Protein AF-A0A9P2G8Q4-F1 (afdb_monomer_lite)

Radius of gyration: 26.9 Å; chains: 1; bounding box: 56×40×70 Å

Organism: NCBI:txid592027

Foldseek 3Di:
DCLVQDDAFDKDQAVCRVCVSVVHDQDPDPVVNVVVVLQVVQAFDWDQDPRMTGTHGGDPHGHDDDDCCCVQDVDDPDSNPPPPCPVVLVVLVVVVVVVVCVVDVDDDDDDDPVVSCCSSVVDDPCVVVCVVCVPVVVVCVVVVD

Structure (mmCIF, N/CA/C/O backbone):
data_AF-A0A9P2G8Q4-F1
#
_entry.id   AF-A0A9P2G8Q4-F1
#
loop_
_atom_site.group_PDB
_atom_site.id
_atom_site.type_symbol
_atom_site.label_atom_id
_atom_site.label_alt_id
_atom_site.label_comp_id
_atom_site.label_asym_id
_atom_site.label_entity_id
_atom_site.label_seq_id
_atom_site.pdbx_PDB_ins_code
_atom_site.Cartn_x
_atom_site.Cartn_y
_atom_site.Cartn_z
_atom_site.occupancy
_atom_site.B_iso_or_equiv
_atom_site.auth_seq_id
_atom_site.auth_comp_id
_atom_site.auth_asym_id
_atom_site.auth_atom_id
_atom_site.pdbx_PDB_model_num
ATOM 1 N N . MET A 1 1 ? -3.651 -12.365 20.191 1.00 80.75 1 MET A N 1
ATOM 2 C CA . MET A 1 1 ? -4.632 -11.266 20.143 1.00 80.75 1 MET A CA 1
ATOM 3 C C . MET A 1 1 ? -5.871 -11.806 20.800 1.00 80.75 1 MET A C 1
ATOM 5 O O . MET A 1 1 ? -6.390 -12.818 20.343 1.00 80.75 1 MET A O 1
ATOM 9 N N . ASP A 1 2 ? -6.319 -11.137 21.851 1.00 87.81 2 ASP A N 1
ATOM 10 C CA . ASP A 1 2 ? -7.214 -11.761 22.821 1.00 87.81 2 ASP A CA 1
ATOM 11 C C . ASP A 1 2 ? -8.617 -11.163 22.682 1.00 87.81 2 ASP A C 1
ATOM 13 O O . ASP A 1 2 ? -9.071 -10.362 23.496 1.00 87.81 2 ASP A O 1
ATOM 17 N N . ILE A 1 3 ? -9.292 -11.522 21.583 1.00 84.19 3 ILE A N 1
ATOM 18 C CA . ILE A 1 3 ? -10.604 -10.967 21.193 1.00 84.19 3 ILE A CA 1
ATOM 19 C C . ILE A 1 3 ? -11.681 -11.284 22.231 1.00 84.19 3 ILE A C 1
ATOM 21 O O . ILE A 1 3 ? -12.559 -10.463 22.463 1.00 84.19 3 ILE A O 1
ATOM 25 N N . ASN A 1 4 ? -11.571 -12.426 22.912 1.00 83.50 4 ASN A N 1
ATOM 26 C CA . ASN A 1 4 ? -12.522 -12.867 23.937 1.00 83.50 4 ASN A CA 1
ATOM 27 C C . ASN A 1 4 ? -12.640 -11.890 25.121 1.00 83.50 4 ASN A C 1
ATOM 29 O O . ASN A 1 4 ? -13.600 -11.958 25.882 1.00 83.50 4 ASN A O 1
ATOM 33 N N . ASN A 1 5 ? -11.677 -10.976 25.280 1.00 82.88 5 ASN A N 1
ATOM 34 C CA . ASN A 1 5 ? -11.694 -9.972 26.339 1.00 82.88 5 ASN A CA 1
ATOM 35 C C . ASN A 1 5 ? -12.512 -8.718 25.982 1.00 82.88 5 ASN A C 1
ATOM 37 O O . ASN A 1 5 ? -12.691 -7.865 26.855 1.00 82.88 5 ASN A O 1
ATOM 41 N N . LEU A 1 6 ? -12.963 -8.578 24.730 1.00 91.19 6 LEU A N 1
ATOM 42 C CA . LEU A 1 6 ? -13.794 -7.465 24.267 1.00 91.19 6 LEU A CA 1
ATOM 43 C C . LEU A 1 6 ? -15.271 -7.707 24.559 1.00 91.19 6 LEU A C 1
ATOM 45 O O . LEU A 1 6 ? -15.771 -8.825 24.445 1.00 91.19 6 LEU A O 1
ATOM 49 N N . LYS A 1 7 ? -15.985 -6.623 24.861 1.00 93.00 7 LYS A N 1
ATOM 50 C CA . LYS A 1 7 ? -17.445 -6.622 24.986 1.00 93.00 7 LYS A CA 1
ATOM 51 C C . LYS A 1 7 ? -18.070 -5.586 24.055 1.00 93.00 7 LYS A C 1
ATOM 53 O O . LYS A 1 7 ? -17.503 -4.521 23.820 1.00 93.00 7 LYS A O 1
ATOM 58 N N . VAL A 1 8 ? -19.259 -5.891 23.540 1.00 94.06 8 VAL A N 1
ATOM 59 C CA . VAL A 1 8 ? -20.069 -4.912 22.799 1.00 94.06 8 VAL A CA 1
ATOM 60 C C . VAL A 1 8 ? -20.464 -3.775 23.748 1.00 94.06 8 VAL A C 1
ATOM 62 O O . VAL A 1 8 ? -20.827 -4.022 24.896 1.00 94.06 8 VAL A O 1
ATOM 65 N N . GLY A 1 9 ? -20.345 -2.535 23.279 1.00 93.25 9 GLY A N 1
ATOM 66 C CA . GLY A 1 9 ? -20.539 -1.312 24.060 1.00 93.25 9 GLY A CA 1
ATOM 67 C C . GLY A 1 9 ? -19.319 -0.873 24.877 1.00 93.25 9 GLY A C 1
ATOM 68 O O . GLY A 1 9 ? -19.370 0.172 25.516 1.00 93.25 9 GLY A O 1
ATOM 69 N N . GLU A 1 10 ? -18.215 -1.630 24.874 1.00 94.94 10 GLU A N 1
ATOM 70 C CA . GLU A 1 10 ? -17.009 -1.248 25.615 1.00 94.94 10 GLU A CA 1
ATOM 71 C C . GLU A 1 10 ? -16.343 -0.010 24.989 1.00 94.94 10 GLU A C 1
ATOM 73 O O . GLU A 1 10 ? -16.138 0.063 23.771 1.00 94.94 10 GLU A O 1
ATOM 78 N N . GLU A 1 11 ? -15.993 0.965 25.834 1.00 95.50 11 GLU A N 1
ATOM 79 C CA . GLU A 1 11 ? -15.377 2.226 25.421 1.00 95.50 11 GLU A CA 1
ATOM 80 C C . GLU A 1 11 ? -13.870 2.252 25.696 1.00 95.50 11 GLU A C 1
ATOM 82 O O . GLU A 1 11 ? -13.397 1.961 26.796 1.00 95.50 11 GLU A O 1
ATOM 87 N N . PHE A 1 12 ? -13.103 2.736 24.722 1.00 95.38 12 PHE A N 1
ATOM 88 C CA . PHE A 1 12 ? -11.664 2.942 24.840 1.00 95.38 12 PHE A CA 1
ATOM 89 C C . PHE A 1 12 ? -11.297 4.398 24.563 1.00 95.38 12 PHE A C 1
ATOM 91 O O . PHE A 1 12 ? -11.723 4.987 23.571 1.00 95.38 12 PHE A O 1
ATOM 98 N N . LYS A 1 13 ? -10.426 4.979 25.399 1.00 94.69 13 LYS A N 1
ATOM 99 C CA . LYS A 1 13 ? -9.969 6.379 25.267 1.00 94.69 13 LYS A CA 1
ATOM 100 C C . LYS A 1 13 ? -9.298 6.681 23.925 1.00 94.69 13 LYS A C 1
ATOM 102 O O . LYS A 1 13 ? -9.289 7.829 23.501 1.00 94.69 13 LYS A O 1
ATOM 107 N N . ASN A 1 14 ? -8.637 5.694 23.325 1.00 93.50 14 ASN A N 1
ATOM 108 C CA . ASN A 1 14 ? -7.981 5.791 22.026 1.00 93.50 14 ASN A CA 1
ATOM 109 C C . ASN A 1 14 ? -7.647 4.385 21.501 1.00 93.50 14 ASN A C 1
ATOM 111 O O . ASN A 1 14 ? -7.787 3.381 22.199 1.00 93.50 14 ASN A O 1
ATOM 115 N N . TYR A 1 15 ? -7.124 4.328 20.278 1.00 94.00 15 TYR A N 1
ATOM 116 C CA . TYR A 1 15 ? -6.720 3.075 19.639 1.00 94.00 15 TYR A CA 1
ATOM 117 C C . TYR A 1 15 ? -5.600 2.330 20.384 1.00 94.00 15 TYR A C 1
ATOM 119 O O . TYR A 1 15 ? -5.570 1.106 20.373 1.00 94.00 15 TYR A O 1
ATOM 127 N N . LYS A 1 16 ? -4.704 3.039 21.084 1.00 93.19 16 LYS A N 1
ATOM 128 C CA . LYS A 1 16 ? -3.638 2.405 21.877 1.00 93.19 16 LYS A CA 1
ATOM 129 C C . LYS A 1 16 ? -4.211 1.628 23.066 1.00 93.19 16 LYS A C 1
ATOM 131 O O . LYS A 1 16 ? -3.756 0.525 23.335 1.00 93.19 16 LYS A O 1
ATOM 136 N N . ALA A 1 17 ? -5.226 2.172 23.737 1.00 94.62 17 ALA A N 1
ATOM 137 C CA . ALA A 1 17 ? -5.919 1.486 24.824 1.00 94.62 17 ALA A CA 1
ATOM 138 C C . ALA A 1 17 ? -6.619 0.207 24.335 1.00 94.62 17 ALA A C 1
ATOM 140 O O . ALA A 1 17 ? -6.495 -0.835 24.974 1.00 94.62 17 ALA A O 1
ATOM 141 N N . LEU A 1 18 ? -7.270 0.268 23.167 1.00 94.75 18 LEU A N 1
ATOM 142 C CA . LEU A 1 18 ? -7.856 -0.905 22.513 1.00 94.75 18 LEU A CA 1
ATOM 143 C C . LEU A 1 18 ? -6.789 -1.965 22.184 1.00 94.75 18 LEU A C 1
ATOM 145 O O . LEU A 1 18 ? -6.956 -3.136 22.510 1.00 94.75 18 LEU A O 1
ATOM 149 N N . CYS A 1 19 ? -5.662 -1.564 21.589 1.00 94.00 19 CYS A N 1
ATOM 150 C CA . CYS A 1 19 ? -4.564 -2.483 21.287 1.00 94.00 19 CYS A CA 1
ATOM 151 C C . CYS A 1 19 ? -3.982 -3.147 22.546 1.00 94.00 19 CYS A C 1
ATOM 153 O O . CYS A 1 19 ? -3.733 -4.350 22.537 1.00 94.00 19 CYS A O 1
ATOM 155 N N . ASN A 1 20 ? -3.828 -2.401 23.644 1.00 94.56 20 ASN A N 1
ATOM 156 C CA . ASN A 1 20 ? -3.359 -2.955 24.915 1.00 94.56 20 ASN A CA 1
ATOM 157 C C . ASN A 1 20 ? -4.324 -4.014 25.467 1.00 94.56 20 ASN A C 1
ATOM 159 O O . ASN A 1 20 ? -3.882 -5.074 25.896 1.00 94.56 20 ASN A O 1
ATOM 163 N N . LYS A 1 21 ? -5.638 -3.755 25.416 1.00 93.81 21 LYS A N 1
ATOM 164 C CA . LYS A 1 21 ? -6.680 -4.710 25.830 1.00 93.81 21 LYS A CA 1
ATOM 165 C C . LYS A 1 21 ? -6.621 -6.013 25.027 1.00 93.81 21 LYS A C 1
ATOM 167 O O . LYS A 1 21 ? -6.812 -7.092 25.573 1.00 93.81 21 LYS A O 1
ATOM 172 N N . LEU A 1 22 ? -6.339 -5.887 23.734 1.00 93.06 22 LEU A N 1
ATOM 173 C CA . LEU A 1 22 ? -6.196 -6.988 22.784 1.00 93.06 22 LEU A CA 1
ATOM 174 C C . LEU A 1 22 ? -4.833 -7.688 22.837 1.00 93.06 22 LEU A C 1
ATOM 176 O O . LEU A 1 22 ? -4.622 -8.647 22.086 1.00 93.06 22 LEU A O 1
ATOM 180 N N . ASN A 1 23 ? -3.922 -7.195 23.681 1.00 94.25 23 ASN A N 1
ATOM 181 C CA . ASN A 1 23 ? -2.542 -7.647 23.796 1.00 94.25 23 ASN A CA 1
ATOM 182 C C . ASN A 1 23 ? -1.790 -7.614 22.448 1.00 94.25 23 ASN A C 1
ATOM 184 O O . ASN A 1 23 ? -1.163 -8.585 22.025 1.00 94.25 23 ASN A O 1
ATOM 188 N N . ILE A 1 24 ? -1.907 -6.493 21.727 1.00 94.38 24 ILE A N 1
ATOM 189 C CA . ILE A 1 24 ? -1.216 -6.246 20.454 1.00 94.38 24 ILE A CA 1
ATOM 190 C C . ILE A 1 24 ? -0.471 -4.910 20.479 1.00 94.38 24 IL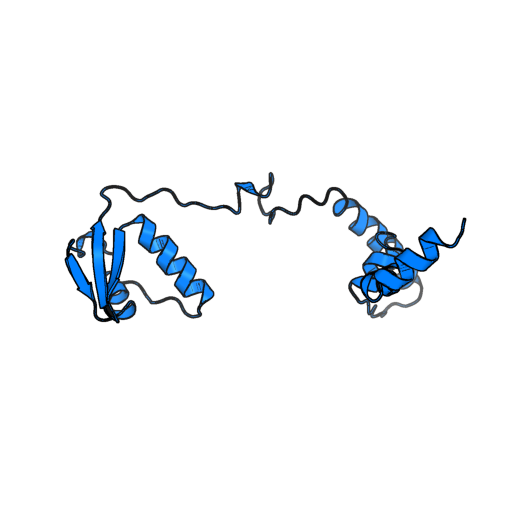E A C 1
ATOM 192 O O . ILE A 1 24 ? -0.915 -3.925 21.068 1.00 94.38 24 ILE A O 1
ATOM 196 N N . VAL A 1 25 ? 0.660 -4.849 19.780 1.00 94.75 25 VAL A N 1
ATOM 197 C CA . VAL A 1 25 ? 1.447 -3.618 19.635 1.00 94.75 25 VAL A CA 1
ATOM 198 C C . VAL A 1 25 ? 0.819 -2.725 18.565 1.00 94.75 25 VAL A C 1
ATOM 200 O O . VAL A 1 25 ? 0.413 -3.199 17.504 1.00 94.75 25 VAL A O 1
ATOM 203 N N . VAL A 1 26 ? 0.738 -1.417 18.815 1.00 95.69 26 VAL A N 1
ATOM 204 C CA . VAL A 1 26 ? 0.266 -0.446 17.813 1.00 95.69 26 VAL A CA 1
ATOM 205 C C . VAL A 1 26 ? 1.276 -0.354 16.670 1.00 95.69 26 VAL A C 1
ATOM 207 O O . VAL A 1 26 ? 2.466 -0.155 16.903 1.00 95.69 26 VAL A O 1
ATOM 210 N N . ALA A 1 27 ? 0.804 -0.469 15.431 1.00 95.19 27 ALA A N 1
ATOM 211 C CA . ALA A 1 27 ? 1.666 -0.357 14.264 1.00 95.19 27 ALA A CA 1
ATOM 212 C C . ALA A 1 27 ? 2.215 1.072 14.088 1.00 95.19 27 ALA A C 1
ATOM 214 O O . ALA A 1 27 ? 1.478 2.056 14.193 1.00 95.19 27 ALA A O 1
ATOM 215 N N . ASN A 1 28 ? 3.504 1.174 13.752 1.00 93.31 28 ASN A N 1
ATOM 216 C CA . ASN A 1 28 ? 4.181 2.449 13.514 1.00 93.31 28 ASN A CA 1
ATOM 217 C C . ASN A 1 28 ? 3.971 2.944 12.074 1.00 93.31 28 ASN A C 1
ATOM 219 O O . ASN A 1 28 ? 4.157 2.195 11.112 1.00 93.31 28 ASN A O 1
ATOM 223 N N . GLY A 1 29 ? 3.636 4.229 11.930 1.00 92.31 29 GLY A N 1
ATOM 224 C CA . GLY A 1 29 ? 3.419 4.900 10.645 1.00 92.31 29 GLY A CA 1
ATOM 225 C C . GLY A 1 29 ? 1.970 4.836 10.142 1.00 92.31 29 GLY A C 1
ATOM 226 O O . GLY A 1 29 ? 1.256 3.854 10.346 1.00 92.31 29 GLY A O 1
ATOM 227 N N . GLY A 1 30 ? 1.526 5.890 9.446 1.00 92.44 30 GLY A N 1
ATOM 228 C CA . GLY A 1 30 ? 0.118 6.060 9.052 1.00 92.44 30 GLY A CA 1
ATOM 229 C C . GLY A 1 30 ? -0.434 4.932 8.172 1.00 92.44 30 GLY A C 1
ATOM 230 O O . GLY A 1 30 ? -1.561 4.476 8.378 1.00 92.44 30 GLY A O 1
ATOM 231 N N . ARG A 1 31 ? 0.373 4.419 7.232 1.00 91.44 31 ARG A N 1
ATOM 232 C CA . ARG A 1 31 ? -0.017 3.298 6.359 1.00 91.44 31 ARG A CA 1
ATOM 233 C C . ARG A 1 31 ? -0.200 1.999 7.141 1.00 91.44 31 ARG A C 1
ATOM 235 O O . ARG A 1 31 ? -1.221 1.336 6.981 1.00 91.44 31 ARG A O 1
ATOM 242 N N . ASN A 1 32 ? 0.762 1.651 7.990 1.00 92.62 32 ASN A N 1
ATOM 243 C CA . ASN A 1 32 ? 0.713 0.409 8.760 1.00 92.62 32 ASN A CA 1
ATOM 244 C C . ASN A 1 32 ? -0.412 0.450 9.797 1.00 92.62 32 ASN A C 1
ATOM 246 O O . ASN A 1 32 ? -1.115 -0.539 9.966 1.00 92.62 32 ASN A O 1
ATOM 250 N N . LEU A 1 33 ? -0.654 1.611 10.414 1.00 94.81 33 LEU A N 1
ATOM 251 C CA . LEU A 1 33 ? -1.789 1.818 11.311 1.00 94.81 33 LEU A CA 1
ATOM 252 C C . LEU A 1 33 ? -3.132 1.604 10.598 1.00 94.81 33 LEU A C 1
ATOM 254 O O . LEU A 1 33 ? -4.028 0.963 11.144 1.00 94.81 33 LEU A O 1
ATOM 258 N N . LYS A 1 34 ? -3.277 2.110 9.366 1.00 92.81 34 LYS A N 1
ATOM 259 C CA . LYS A 1 34 ? -4.481 1.890 8.550 1.00 92.81 34 LYS A CA 1
ATOM 260 C C . LYS A 1 34 ? -4.681 0.406 8.232 1.00 92.81 34 LYS A C 1
ATOM 262 O O . LYS A 1 34 ? -5.796 -0.089 8.370 1.00 92.81 34 LYS A O 1
ATOM 267 N N . LEU A 1 35 ? -3.612 -0.299 7.860 1.00 92.06 35 LEU A N 1
ATOM 268 C CA . LEU A 1 35 ? -3.649 -1.741 7.589 1.00 92.06 35 LEU A CA 1
ATOM 269 C C . LEU A 1 35 ? -3.995 -2.551 8.842 1.00 92.06 35 LEU A C 1
ATOM 271 O O . LEU A 1 35 ? -4.831 -3.444 8.775 1.00 92.06 35 LEU A O 1
ATOM 275 N N . GLN A 1 36 ? -3.415 -2.204 9.993 1.00 95.12 36 GLN A N 1
ATOM 276 C CA . GLN A 1 36 ? -3.728 -2.853 11.264 1.00 95.12 36 GLN A CA 1
ATOM 277 C C . GLN A 1 36 ? -5.208 -2.682 11.625 1.00 95.12 36 GLN A C 1
ATOM 279 O O . GLN A 1 36 ? -5.873 -3.656 11.957 1.00 95.12 36 GLN A O 1
ATOM 284 N N . LYS A 1 37 ? -5.752 -1.465 11.495 1.00 94.56 37 LYS A N 1
ATOM 285 C CA . LYS A 1 37 ? -7.183 -1.208 11.717 1.00 94.56 37 LYS A CA 1
ATOM 286 C C . LYS A 1 37 ? -8.068 -2.018 10.767 1.00 94.56 37 LYS A C 1
ATOM 288 O O . LYS A 1 37 ? -9.079 -2.558 11.196 1.00 94.56 37 LYS A O 1
ATOM 293 N N . GLN A 1 38 ? -7.699 -2.120 9.490 1.00 92.38 38 GLN A N 1
ATOM 294 C CA . GLN A 1 38 ? -8.438 -2.943 8.526 1.00 92.38 38 GLN A CA 1
ATOM 295 C C . GLN A 1 38 ? -8.419 -4.429 8.897 1.00 92.38 38 GLN A C 1
ATOM 297 O O . GLN A 1 38 ? -9.440 -5.095 8.772 1.00 92.38 38 GLN A O 1
ATOM 302 N N . GLU A 1 39 ? -7.287 -4.934 9.389 1.00 92.81 39 GLU A N 1
ATOM 303 C CA . GLU A 1 39 ? -7.180 -6.310 9.874 1.00 92.81 39 GLU A CA 1
ATOM 304 C C . GLU A 1 39 ? -8.066 -6.534 11.110 1.00 92.81 39 GLU A C 1
ATOM 306 O O . GLU A 1 39 ? -8.792 -7.521 11.165 1.00 92.81 39 GLU A O 1
ATOM 311 N N . LEU A 1 40 ? -8.091 -5.589 12.057 1.00 93.94 40 LEU A N 1
ATOM 312 C CA . LEU A 1 40 ? -8.952 -5.662 13.245 1.00 93.94 40 LEU A CA 1
ATOM 313 C C . LEU A 1 40 ? -10.447 -5.620 12.917 1.00 93.94 40 LEU A C 1
ATOM 315 O O . LEU A 1 40 ? -11.219 -6.349 13.536 1.00 93.94 40 LEU A O 1
ATOM 319 N N . LYS A 1 41 ? -10.851 -4.851 11.895 1.00 93.62 41 LYS A N 1
ATOM 320 C CA . LYS A 1 41 ? -12.244 -4.806 11.413 1.00 93.62 41 LYS A CA 1
ATOM 321 C C . LYS A 1 41 ? -12.778 -6.155 10.918 1.00 93.62 41 LYS A C 1
ATOM 323 O O . LYS A 1 41 ? -13.973 -6.282 10.669 1.00 93.62 41 LYS A O 1
ATOM 328 N N . ARG A 1 42 ? -11.918 -7.169 10.761 1.00 93.94 42 ARG A N 1
ATOM 329 C CA . ARG A 1 42 ? -12.342 -8.54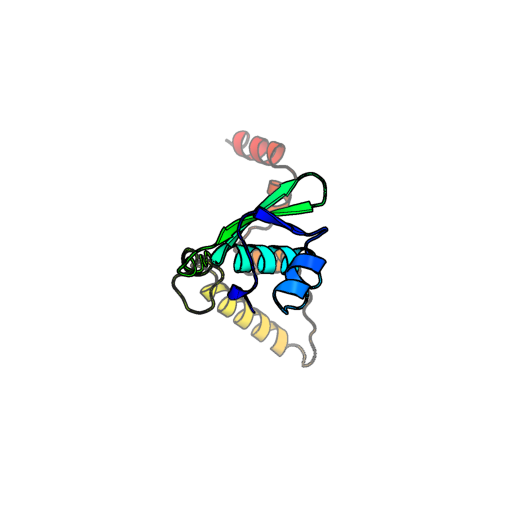3 10.461 1.00 93.94 42 ARG A CA 1
ATOM 330 C C . ARG A 1 42 ? -12.917 -9.273 11.675 1.00 93.94 42 ARG A C 1
ATOM 332 O O . ARG A 1 42 ? -13.624 -10.254 11.481 1.00 93.94 42 ARG A O 1
ATOM 339 N N . TYR A 1 43 ? -12.600 -8.822 12.887 1.00 94.94 43 TYR A N 1
ATOM 340 C CA . TYR A 1 43 ? -12.943 -9.492 14.146 1.00 94.94 43 TYR A CA 1
ATOM 341 C C . TYR A 1 43 ? -14.067 -8.785 14.90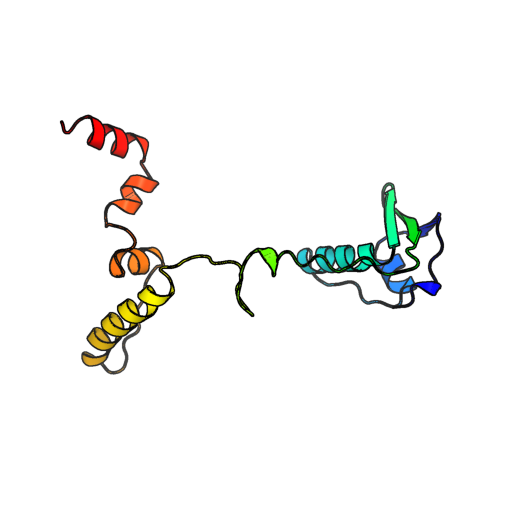6 1.00 94.94 43 TYR A C 1
ATOM 343 O O . TYR A 1 43 ? -14.886 -9.438 15.541 1.00 94.94 43 TYR A O 1
ATOM 351 N N . PHE A 1 44 ? -14.129 -7.460 14.823 1.00 94.56 44 PHE A N 1
ATOM 352 C CA . PHE A 1 44 ? -15.162 -6.645 15.458 1.00 94.56 44 PHE A CA 1
ATOM 353 C C . PHE A 1 44 ? -15.289 -5.310 14.721 1.00 94.56 44 PHE A C 1
ATOM 355 O O . PHE A 1 44 ? -14.364 -4.903 14.013 1.00 94.56 44 PHE A O 1
ATOM 362 N N . ASP A 1 45 ? -16.413 -4.617 14.884 1.00 95.12 45 ASP A N 1
ATOM 363 C CA . ASP A 1 45 ? -16.577 -3.245 14.406 1.00 95.12 45 ASP A CA 1
ATOM 364 C C . ASP A 1 45 ? -16.629 -2.248 15.558 1.00 95.12 45 ASP A C 1
ATOM 366 O O . ASP A 1 45 ? -16.894 -2.585 16.716 1.00 95.12 45 ASP A O 1
ATOM 370 N N . TRP A 1 46 ? -16.320 -1.001 15.229 1.00 96.25 46 TRP A N 1
ATOM 371 C CA . TRP A 1 46 ? -16.338 0.088 16.184 1.00 96.25 46 TRP A CA 1
ATOM 372 C C . TRP A 1 46 ? -16.649 1.409 15.502 1.00 96.25 46 TRP A C 1
ATOM 374 O O . TRP A 1 46 ? -16.275 1.656 14.349 1.00 96.25 46 TRP A O 1
ATOM 384 N N .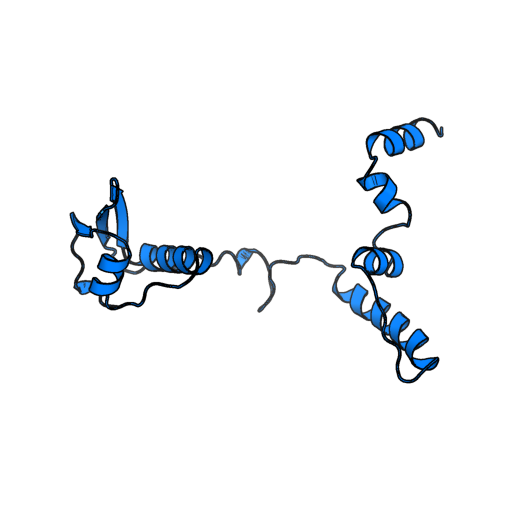 ILE A 1 47 ? -17.236 2.308 16.277 1.00 94.94 47 ILE A N 1
ATOM 385 C CA . ILE A 1 47 ? -17.386 3.711 15.916 1.00 94.94 47 ILE A CA 1
ATOM 386 C C . ILE A 1 47 ? -16.385 4.557 16.694 1.00 94.94 47 ILE A C 1
ATOM 388 O O . ILE A 1 47 ? -15.851 4.150 17.728 1.00 94.94 47 ILE A O 1
ATOM 392 N N . THR A 1 48 ? -16.070 5.729 16.149 1.00 93.94 48 THR A N 1
ATOM 393 C CA . THR A 1 48 ? -15.270 6.729 16.857 1.00 93.94 48 THR A CA 1
ATOM 394 C C . THR A 1 48 ? -16.177 7.889 17.213 1.00 93.94 48 THR A C 1
ATOM 396 O O . THR A 1 48 ? -16.635 8.598 16.323 1.00 93.94 48 THR A O 1
ATOM 399 N N . GLU A 1 49 ? -16.410 8.089 18.503 1.00 92.56 49 GLU A N 1
ATOM 400 C CA . GLU A 1 49 ? -17.165 9.229 19.008 1.00 92.56 49 GLU A CA 1
ATOM 401 C C . GLU A 1 49 ? -16.203 10.200 19.683 1.00 92.56 49 GLU A C 1
ATOM 403 O O . GLU A 1 49 ? -15.573 9.906 20.705 1.00 92.56 49 GLU A O 1
ATOM 408 N N . SER A 1 50 ? -16.047 11.376 19.070 1.00 87.31 50 SER A N 1
ATOM 409 C CA . SER A 1 50 ? -15.054 12.386 19.443 1.00 87.31 50 SER A CA 1
ATOM 410 C C . SER A 1 50 ? -13.615 11.848 19.424 1.00 87.31 50 SER A C 1
ATOM 412 O O . SER A 1 50 ? -12.932 11.908 18.405 1.00 87.31 50 SER A O 1
ATOM 414 N N . ARG A 1 51 ? -13.125 11.321 20.549 1.00 88.31 51 ARG A N 1
ATOM 415 C CA . ARG A 1 51 ? -11.788 10.715 20.673 1.00 88.31 51 ARG A CA 1
ATOM 416 C C . ARG A 1 51 ? -11.835 9.281 21.191 1.00 88.31 51 ARG A C 1
ATOM 418 O O . ARG A 1 51 ? -10.788 8.647 21.279 1.00 88.31 51 ARG A O 1
ATOM 425 N N . LYS A 1 52 ? -13.025 8.781 21.524 1.00 93.88 52 LYS A N 1
ATOM 426 C CA . LYS A 1 52 ? -13.240 7.443 22.061 1.00 93.88 52 LYS A CA 1
ATOM 427 C C . LYS A 1 52 ? -13.558 6.459 20.944 1.00 93.88 52 LYS A C 1
ATOM 429 O O . LYS A 1 52 ? -14.084 6.840 19.904 1.00 93.88 52 LYS A O 1
ATOM 434 N N . ILE A 1 53 ? -13.236 5.198 21.182 1.00 95.56 53 ILE A N 1
ATOM 435 C CA . ILE A 1 53 ? -13.605 4.069 20.333 1.00 95.56 53 ILE A CA 1
ATOM 436 C C . ILE A 1 53 ? -14.640 3.247 21.088 1.00 95.56 53 ILE A C 1
ATOM 438 O O . ILE A 1 53 ? -14.378 2.880 22.230 1.00 95.56 53 ILE A O 1
ATOM 442 N N . ILE A 1 54 ? -15.772 2.960 20.453 1.00 96.19 54 ILE A N 1
ATOM 443 C CA . ILE A 1 54 ? -16.869 2.186 21.043 1.00 96.19 54 ILE A CA 1
ATOM 444 C C . ILE A 1 54 ? -17.092 0.951 20.184 1.00 96.19 54 ILE A C 1
ATOM 446 O O . ILE A 1 54 ? -17.326 1.078 18.981 1.00 96.19 54 ILE A O 1
ATOM 450 N N . ILE A 1 55 ? -16.989 -0.232 20.786 1.00 96.62 55 ILE A N 1
ATOM 451 C CA . ILE A 1 55 ? -17.193 -1.507 20.091 1.00 96.62 55 ILE A CA 1
ATOM 452 C C . ILE A 1 55 ? -18.682 -1.697 19.829 1.00 96.62 55 ILE A C 1
ATOM 454 O O . ILE A 1 55 ? -19.471 -1.736 20.769 1.00 96.62 55 ILE A O 1
ATOM 458 N N . THR A 1 56 ? -19.078 -1.831 18.569 1.00 95.81 56 THR A N 1
ATOM 459 C CA . THR A 1 56 ? -20.494 -1.964 18.193 1.00 95.81 56 THR A CA 1
ATOM 460 C C . THR A 1 56 ? -20.898 -3.407 17.946 1.00 95.81 56 THR A C 1
ATOM 462 O O . THR A 1 56 ? -22.041 -3.773 18.193 1.00 95.81 56 THR A O 1
ATOM 465 N N . GLU A 1 57 ? -19.970 -4.236 17.477 1.00 94.56 57 GLU A N 1
ATOM 466 C CA . GLU A 1 57 ? -20.248 -5.622 17.108 1.00 94.56 57 GLU A CA 1
ATOM 467 C C . GLU A 1 57 ? -18.975 -6.458 17.232 1.00 94.56 57 GLU A C 1
ATOM 469 O O . GLU A 1 57 ? -17.896 -5.984 16.882 1.00 94.56 57 GLU A O 1
ATOM 474 N N . ILE A 1 58 ? -19.092 -7.700 17.702 1.00 94.44 58 ILE A N 1
ATOM 475 C CA . ILE A 1 58 ? -18.004 -8.686 17.716 1.00 94.44 58 ILE A CA 1
ATOM 476 C C . ILE A 1 58 ? -18.468 -9.871 16.878 1.00 94.44 58 ILE A C 1
ATOM 478 O O . ILE A 1 58 ? -19.533 -10.428 17.140 1.00 94.44 58 ILE A O 1
ATOM 482 N N . TYR A 1 59 ? -17.688 -10.247 15.866 1.00 92.69 59 TYR A N 1
ATOM 483 C CA . TYR A 1 59 ? -18.079 -11.316 14.956 1.00 92.69 59 TYR A CA 1
ATOM 484 C C . TYR A 1 59 ? -17.740 -12.687 15.560 1.00 92.69 59 TYR A C 1
ATOM 486 O O . TYR A 1 59 ? -16.606 -12.876 16.008 1.00 92.69 59 TYR A O 1
ATOM 494 N N . PRO A 1 60 ? -18.672 -13.660 15.535 1.00 87.88 60 PRO A N 1
ATOM 495 C CA . PRO A 1 60 ? -18.395 -15.031 15.970 1.00 87.88 60 PRO A CA 1
ATOM 496 C C . PRO A 1 60 ? -17.304 -15.695 15.124 1.00 87.88 60 PRO A C 1
ATOM 498 O O . PRO A 1 60 ? -16.433 -16.387 15.644 1.00 87.88 60 PRO A O 1
ATOM 501 N N . GLU A 1 61 ? -17.331 -15.435 13.816 1.00 88.50 61 GLU A N 1
ATOM 502 C CA . GLU A 1 61 ? -16.319 -15.870 12.863 1.00 88.50 61 GLU A CA 1
ATOM 503 C C . GLU A 1 61 ? -15.653 -14.668 12.201 1.00 88.50 61 GLU A C 1
ATOM 505 O O . GLU A 1 61 ? -16.284 -13.657 11.883 1.00 88.50 61 GLU A O 1
ATOM 510 N N . THR A 1 62 ? -14.348 -14.780 11.961 1.00 90.12 62 THR A N 1
ATOM 511 C CA . THR A 1 62 ? -13.579 -13.689 11.362 1.00 90.12 62 THR A CA 1
ATOM 512 C C . THR A 1 62 ? -14.004 -13.476 9.914 1.00 90.12 62 THR A C 1
ATOM 514 O O . THR A 1 62 ? -13.976 -14.419 9.119 1.00 90.12 62 THR A O 1
ATOM 517 N N . LYS A 1 63 ? -14.300 -12.233 9.524 1.00 91.56 63 LYS A N 1
ATOM 518 C CA . LYS A 1 63 ? -14.602 -11.906 8.124 1.00 91.56 63 LYS A CA 1
ATOM 519 C C . LYS A 1 63 ? -13.422 -12.291 7.221 1.00 91.56 63 LYS A C 1
ATOM 521 O O . LYS A 1 63 ? -12.261 -12.143 7.630 1.00 91.56 63 LYS A O 1
ATOM 526 N N . PRO A 1 64 ? -13.665 -12.759 5.986 1.00 87.69 64 PRO A N 1
ATOM 527 C CA . PRO A 1 64 ? -12.594 -13.120 5.067 1.00 87.69 64 PRO A CA 1
ATOM 528 C C . PRO A 1 64 ? -11.692 -11.915 4.785 1.00 87.69 64 PRO A C 1
ATOM 530 O O . PRO A 1 64 ? -12.133 -10.765 4.734 1.00 87.69 64 PRO A O 1
ATOM 533 N N . LYS A 1 65 ? -10.395 -12.174 4.614 1.00 85.38 65 LYS A N 1
ATOM 534 C CA . LYS A 1 65 ? -9.440 -11.124 4.265 1.00 85.38 65 LYS A CA 1
ATOM 535 C C . LYS A 1 65 ? -9.643 -10.722 2.806 1.00 85.38 65 LYS A C 1
ATOM 537 O O . LYS A 1 65 ? -9.349 -11.499 1.902 1.00 85.38 65 LYS A O 1
ATOM 542 N N . VAL A 1 66 ? -10.104 -9.495 2.582 1.00 73.81 66 VAL A N 1
ATOM 543 C CA . VAL A 1 66 ? -10.217 -8.924 1.236 1.00 73.81 66 VAL A CA 1
ATOM 544 C C . VAL A 1 66 ? -8.832 -8.460 0.785 1.00 73.81 66 VAL A C 1
ATOM 546 O O . VAL A 1 66 ? -8.360 -7.398 1.189 1.00 73.81 66 VAL A O 1
ATOM 549 N N . ASP A 1 67 ? -8.158 -9.273 -0.031 1.00 68.75 67 ASP A N 1
ATOM 550 C CA . ASP A 1 67 ? -6.900 -8.890 -0.674 1.00 68.75 67 ASP A CA 1
ATOM 551 C C . ASP A 1 67 ? -7.126 -8.532 -2.146 1.00 68.75 67 ASP A C 1
ATOM 553 O O . ASP A 1 67 ? -7.007 -9.364 -3.047 1.00 68.75 67 ASP A O 1
ATOM 557 N N . ASN A 1 68 ? -7.403 -7.252 -2.395 1.00 64.38 68 ASN A N 1
ATOM 558 C CA . ASN A 1 68 ? -7.576 -6.723 -3.750 1.00 64.38 68 ASN A CA 1
ATOM 559 C C . ASN A 1 68 ? -6.293 -6.792 -4.602 1.00 64.38 68 ASN A C 1
ATOM 561 O O . ASN A 1 68 ? -6.335 -6.460 -5.783 1.00 64.38 68 ASN A O 1
ATOM 565 N N . ARG A 1 69 ? -5.151 -7.240 -4.053 1.00 61.97 69 ARG A N 1
ATOM 566 C CA . ARG A 1 69 ? -3.947 -7.511 -4.854 1.00 61.97 69 ARG A CA 1
ATOM 567 C C . ARG A 1 69 ? -4.117 -8.748 -5.737 1.00 61.97 69 ARG A C 1
ATOM 569 O O . ARG A 1 69 ? -3.592 -8.744 -6.844 1.00 61.97 69 ARG A O 1
ATOM 576 N N . LYS A 1 70 ? -4.880 -9.762 -5.298 1.00 52.16 70 LYS A N 1
ATOM 577 C CA . LYS A 1 70 ? -5.122 -10.989 -6.085 1.00 52.16 70 LYS A CA 1
ATOM 578 C C . LYS A 1 70 ? -6.002 -10.746 -7.314 1.00 52.16 70 LYS A C 1
ATOM 580 O O . LYS A 1 70 ? -5.771 -11.352 -8.352 1.00 52.16 70 LYS A O 1
ATOM 585 N N . ASN A 1 71 ? -6.965 -9.828 -7.226 1.00 49.09 71 ASN A N 1
ATOM 586 C CA . ASN A 1 71 ? -7.907 -9.565 -8.321 1.00 49.09 71 ASN A CA 1
ATOM 587 C C . ASN A 1 71 ? -7.349 -8.656 -9.425 1.00 49.09 71 ASN A C 1
ATOM 589 O O . ASN A 1 71 ? -7.991 -8.514 -10.462 1.00 49.09 71 ASN A O 1
ATOM 593 N N . ASN A 1 72 ? -6.157 -8.079 -9.238 1.00 47.84 72 ASN A N 1
ATOM 594 C CA . ASN A 1 72 ? -5.555 -7.189 -10.228 1.00 47.84 72 ASN A CA 1
ATOM 595 C C . ASN A 1 72 ? -4.440 -7.837 -11.059 1.00 47.84 72 ASN A C 1
ATOM 597 O O . ASN A 1 72 ? -4.088 -7.263 -12.080 1.00 47.84 72 ASN A O 1
ATOM 601 N N . GLY A 1 73 ? -3.901 -9.009 -10.697 1.00 47.25 73 GLY A N 1
ATOM 602 C CA . GLY A 1 73 ? -2.822 -9.664 -11.446 1.00 47.25 73 GLY A CA 1
ATOM 603 C C . GLY A 1 73 ? -2.934 -11.184 -11.393 1.00 47.25 73 GLY A C 1
ATOM 604 O O . GLY A 1 73 ? -2.828 -11.777 -10.327 1.00 47.25 73 GLY A O 1
ATOM 605 N N . LYS A 1 74 ? -3.126 -11.824 -12.551 1.00 48.19 74 LYS A N 1
ATOM 606 C CA . LYS A 1 74 ? -3.306 -13.281 -12.714 1.00 48.19 74 LYS A CA 1
ATOM 607 C C . LYS A 1 74 ? -2.023 -14.111 -12.466 1.00 48.19 74 LYS A C 1
ATOM 609 O O . LYS A 1 74 ? -1.889 -15.200 -13.014 1.00 48.19 74 LYS A O 1
ATOM 614 N N . SER A 1 75 ? -1.068 -13.622 -11.672 1.00 51.72 75 SER A N 1
ATOM 615 C CA . SER A 1 75 ? 0.213 -14.298 -11.415 1.00 51.72 75 SER A CA 1
ATOM 616 C C . SER A 1 75 ? 0.692 -14.065 -9.984 1.00 51.72 75 SER A C 1
ATOM 618 O O . SER A 1 75 ? 0.536 -12.971 -9.434 1.00 51.72 75 SER A O 1
ATOM 620 N N . GLU A 1 76 ? 1.309 -15.089 -9.395 1.00 39.38 76 GLU A N 1
ATOM 621 C CA . GLU A 1 76 ? 1.915 -15.030 -8.066 1.00 39.38 76 GLU A CA 1
ATOM 622 C C . GLU A 1 76 ? 3.034 -13.967 -8.055 1.00 39.38 76 GLU A C 1
ATOM 624 O O . GLU A 1 76 ? 3.993 -14.045 -8.816 1.00 39.38 76 GLU A O 1
ATOM 629 N N . GLY A 1 77 ? 2.855 -12.903 -7.262 1.00 51.59 77 GLY A N 1
ATOM 630 C CA . GLY A 1 77 ? 3.803 -11.784 -7.142 1.00 51.59 77 GLY A CA 1
ATOM 631 C C . GLY A 1 77 ? 3.500 -10.521 -7.967 1.00 51.59 77 GLY A C 1
ATOM 632 O O . GLY A 1 77 ? 4.142 -9.494 -7.738 1.00 51.59 77 GLY A O 1
ATOM 633 N N . SER A 1 78 ? 2.508 -10.516 -8.868 1.00 49.41 78 SER A N 1
ATOM 634 C CA . SER A 1 78 ? 2.254 -9.342 -9.723 1.00 49.41 78 SER A CA 1
ATOM 635 C C . SER A 1 78 ? 1.323 -8.307 -9.077 1.00 49.41 78 SER A C 1
ATOM 637 O O . SER A 1 78 ? 0.170 -8.582 -8.745 1.00 49.41 78 SER A O 1
ATOM 639 N N . ARG A 1 79 ? 1.798 -7.058 -8.964 1.00 52.09 79 ARG A N 1
ATOM 640 C CA . ARG A 1 79 ? 0.973 -5.868 -8.682 1.00 52.09 79 ARG A CA 1
ATOM 641 C C . ARG A 1 79 ? 0.219 -5.435 -9.940 1.00 52.09 79 ARG A C 1
ATOM 643 O O . ARG A 1 79 ? 0.478 -4.358 -10.456 1.00 52.09 79 ARG A O 1
ATOM 650 N N . GLY A 1 80 ? -0.665 -6.288 -10.446 1.00 48.94 80 GLY A N 1
ATOM 651 C CA . GLY A 1 80 ? -1.601 -5.981 -11.529 1.00 48.94 80 GLY A CA 1
ATOM 652 C C . GLY A 1 80 ? -1.088 -5.151 -12.699 1.00 48.94 80 GLY A C 1
ATOM 653 O O . GLY A 1 80 ? -1.815 -4.323 -13.246 1.00 48.94 80 GLY A O 1
ATOM 654 N N . ASN A 1 81 ? 0.170 -5.362 -13.076 1.00 53.31 81 ASN A N 1
ATOM 655 C CA . ASN A 1 81 ? 0.755 -4.684 -14.210 1.00 53.31 81 ASN A CA 1
ATOM 656 C C . ASN A 1 81 ? 0.411 -5.508 -15.453 1.00 53.31 81 ASN A C 1
ATOM 658 O O . ASN A 1 81 ? 1.175 -6.380 -15.857 1.00 53.31 81 ASN A O 1
ATOM 662 N N . ASN A 1 82 ? -0.767 -5.263 -16.035 1.00 53.75 82 ASN A N 1
ATOM 663 C CA . ASN A 1 82 ? -1.229 -5.875 -17.292 1.00 53.75 82 ASN A CA 1
ATOM 664 C C . ASN A 1 82 ? -0.446 -5.355 -18.517 1.00 53.75 82 ASN A C 1
ATOM 666 O O . ASN A 1 82 ? -0.986 -5.271 -19.620 1.00 53.75 82 ASN A O 1
ATOM 670 N N . AS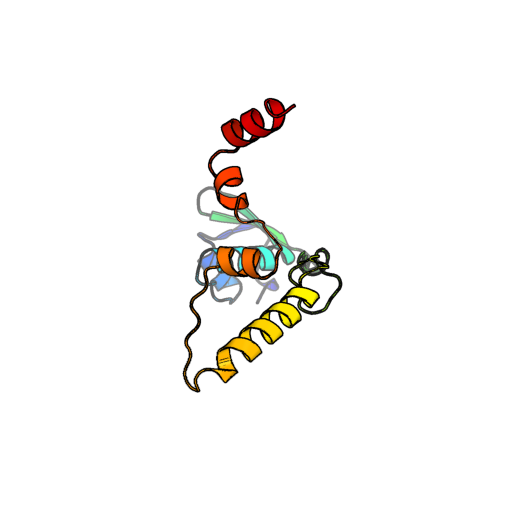N A 1 83 ? 0.813 -4.954 -18.341 1.00 63.31 83 ASN A N 1
ATOM 671 C CA . ASN A 1 83 ? 1.631 -4.461 -19.431 1.00 63.31 83 ASN A CA 1
ATOM 672 C C . ASN A 1 83 ? 2.157 -5.651 -20.245 1.00 63.31 83 ASN A C 1
ATOM 674 O O . ASN A 1 83 ? 3.201 -6.224 -19.936 1.00 63.31 83 ASN A O 1
ATOM 678 N N . ILE A 1 84 ? 1.424 -6.001 -21.306 1.00 69.31 84 ILE A N 1
ATOM 679 C CA . ILE A 1 84 ? 1.789 -7.045 -22.278 1.00 69.31 84 ILE A CA 1
ATOM 680 C C . ILE A 1 84 ? 3.142 -6.790 -22.959 1.00 69.31 84 ILE A C 1
ATOM 682 O O . ILE A 1 84 ? 3.728 -7.722 -23.514 1.00 69.31 84 ILE A O 1
ATOM 686 N N . TYR A 1 85 ? 3.645 -5.552 -22.888 1.00 71.62 85 TYR A N 1
ATOM 687 C CA . TYR A 1 85 ? 4.888 -5.132 -23.518 1.00 71.62 85 TYR A CA 1
ATOM 688 C C . TYR A 1 85 ? 6.107 -5.186 -22.593 1.00 71.62 85 TYR A C 1
ATOM 690 O O . TYR A 1 85 ? 7.230 -5.191 -23.089 1.00 71.62 85 TYR A O 1
ATOM 698 N N . GLY A 1 86 ? 5.913 -5.290 -21.270 1.00 74.06 86 GLY A N 1
ATOM 699 C CA . GLY A 1 86 ? 7.012 -5.248 -20.295 1.00 74.06 86 GLY A CA 1
ATOM 700 C C . GLY A 1 86 ? 8.099 -6.293 -20.568 1.00 74.06 86 GLY A C 1
ATOM 701 O O . GLY A 1 86 ? 9.278 -5.976 -20.522 1.00 74.06 86 GLY A O 1
ATOM 702 N N . LYS A 1 87 ? 7.698 -7.501 -20.983 1.00 75.81 87 LYS A N 1
ATOM 703 C CA . LYS A 1 87 ? 8.618 -8.602 -21.322 1.00 75.81 87 LYS A CA 1
ATOM 704 C C . LYS A 1 87 ? 9.528 -8.335 -22.530 1.00 75.81 87 LYS A C 1
ATOM 706 O O . LYS A 1 87 ? 10.513 -9.038 -22.706 1.00 75.81 87 LYS A O 1
ATOM 711 N N . TYR A 1 88 ? 9.173 -7.389 -23.400 1.00 82.19 88 TYR A N 1
ATOM 712 C CA . TYR A 1 88 ? 9.981 -7.055 -24.577 1.00 82.19 88 TYR A CA 1
ATOM 713 C C . TYR A 1 88 ? 10.996 -5.947 -24.281 1.00 82.19 88 TYR A C 1
ATOM 715 O O . TYR A 1 88 ? 12.023 -5.880 -24.950 1.00 82.19 88 TYR A O 1
ATOM 723 N N . ILE A 1 89 ? 10.736 -5.119 -23.263 1.00 83.56 89 ILE A N 1
ATOM 724 C CA . ILE A 1 89 ? 11.629 -4.030 -22.851 1.00 83.56 89 ILE A CA 1
ATOM 725 C C . ILE A 1 89 ? 12.973 -4.576 -22.373 1.00 83.56 89 ILE A C 1
ATOM 727 O O . ILE A 1 89 ? 14.011 -4.044 -22.761 1.00 83.56 89 ILE A O 1
ATOM 731 N N . ASP A 1 90 ? 12.961 -5.676 -21.618 1.00 84.12 90 ASP A N 1
ATOM 732 C CA . ASP A 1 90 ? 14.182 -6.299 -21.097 1.00 84.12 90 ASP A CA 1
ATOM 733 C C . ASP A 1 90 ? 15.161 -6.665 -22.223 1.00 84.12 90 ASP A C 1
ATOM 735 O O . ASP A 1 90 ? 16.341 -6.335 -22.148 1.00 84.12 90 ASP A O 1
ATOM 739 N N . ASN A 1 91 ? 14.671 -7.265 -23.314 1.00 87.69 91 ASN A N 1
ATOM 740 C CA . ASN A 1 91 ? 15.515 -7.661 -24.445 1.00 87.69 91 ASN A CA 1
ATOM 741 C C . ASN A 1 91 ? 16.132 -6.458 -25.171 1.00 87.69 91 ASN A C 1
ATOM 743 O O . ASN A 1 91 ? 17.297 -6.512 -25.558 1.00 87.69 91 ASN A O 1
ATOM 747 N N . ILE A 1 92 ? 15.369 -5.372 -25.338 1.00 88.56 92 ILE A N 1
ATOM 748 C CA . ILE A 1 92 ? 15.850 -4.146 -25.990 1.00 88.56 92 ILE A CA 1
ATOM 749 C C . ILE A 1 92 ? 16.943 -3.486 -25.140 1.00 88.56 92 ILE A C 1
ATOM 751 O O . ILE A 1 92 ? 17.970 -3.058 -25.664 1.00 88.56 92 ILE A O 1
ATOM 755 N N . LEU A 1 93 ? 16.751 -3.438 -23.819 1.00 87.62 93 LEU A N 1
ATOM 756 C CA . LEU A 1 93 ? 17.741 -2.876 -22.903 1.00 87.62 93 LEU A CA 1
ATOM 757 C C . LEU A 1 93 ? 19.006 -3.732 -22.824 1.00 87.62 93 LEU A C 1
ATOM 759 O O . LEU A 1 93 ? 20.102 -3.180 -22.805 1.00 87.62 93 LEU A O 1
ATOM 763 N N . ILE A 1 94 ? 18.875 -5.061 -22.825 1.00 87.62 94 ILE A N 1
ATOM 764 C CA . ILE A 1 94 ? 20.020 -5.980 -22.851 1.00 87.62 94 ILE A CA 1
ATOM 765 C C . ILE A 1 94 ? 20.861 -5.768 -24.113 1.00 87.62 94 ILE A C 1
ATOM 767 O O . ILE A 1 94 ? 22.077 -5.622 -24.002 1.00 87.62 94 ILE A O 1
ATOM 771 N N . ASP A 1 95 ? 20.235 -5.716 -25.293 1.00 87.75 95 ASP A N 1
ATOM 772 C CA . ASP A 1 95 ? 20.944 -5.473 -26.557 1.00 87.75 95 ASP A CA 1
ATOM 773 C C . ASP A 1 95 ? 21.692 -4.130 -26.532 1.00 87.75 95 ASP A C 1
ATOM 775 O O . ASP A 1 95 ? 22.893 -4.064 -26.815 1.00 87.75 95 ASP A O 1
ATOM 779 N N . TYR A 1 96 ? 21.012 -3.076 -26.070 1.00 85.50 96 TYR A N 1
ATOM 780 C CA . TYR A 1 96 ? 21.604 -1.754 -25.902 1.00 85.50 96 TYR A CA 1
ATOM 781 C C . TYR A 1 96 ? 22.810 -1.773 -24.947 1.00 85.50 96 TYR A C 1
ATOM 783 O O . TYR A 1 96 ? 23.882 -1.268 -25.285 1.00 85.50 96 TYR A O 1
ATOM 791 N N . PHE A 1 97 ? 22.682 -2.388 -23.767 1.00 85.50 97 PHE A N 1
ATOM 792 C CA . PHE A 1 97 ? 23.776 -2.458 -22.796 1.00 85.50 97 PHE A CA 1
ATOM 793 C C . PHE A 1 97 ? 24.959 -3.277 -23.311 1.00 85.50 97 PHE A C 1
ATOM 795 O O . PHE A 1 97 ? 26.095 -2.841 -23.149 1.00 85.50 97 PHE A O 1
ATOM 802 N N . ILE A 1 98 ? 24.729 -4.411 -23.981 1.00 84.38 98 ILE A N 1
ATOM 803 C CA . ILE A 1 98 ? 25.802 -5.222 -24.581 1.00 84.38 98 ILE A CA 1
ATOM 804 C C . ILE A 1 98 ? 26.607 -4.404 -25.593 1.00 84.38 98 ILE A C 1
ATOM 806 O O . ILE A 1 98 ? 27.831 -4.534 -25.651 1.00 84.38 98 ILE A O 1
ATOM 810 N N . LYS A 1 99 ? 25.943 -3.561 -26.389 1.00 80.62 99 LYS A N 1
ATOM 811 C CA . LYS A 1 99 ? 26.619 -2.695 -27.358 1.00 80.62 99 LYS A CA 1
ATOM 812 C C . LYS A 1 99 ? 27.566 -1.709 -26.673 1.00 80.62 99 LYS A C 1
ATOM 814 O O . LYS A 1 99 ? 28.699 -1.569 -27.118 1.00 80.62 99 LYS A O 1
ATOM 819 N N . HIS A 1 100 ? 27.130 -1.086 -25.581 1.00 74.81 100 HIS A N 1
ATOM 820 C CA . HIS A 1 100 ? 27.930 -0.089 -24.870 1.00 74.81 100 HIS A CA 1
ATOM 821 C C . HIS A 1 100 ? 29.009 -0.704 -23.970 1.00 74.81 100 HIS A C 1
ATOM 823 O O . HIS A 1 100 ? 30.113 -0.177 -23.913 1.00 74.81 100 HIS A O 1
ATOM 829 N N . LEU A 1 101 ? 28.756 -1.851 -23.334 1.00 72.31 101 LEU A N 1
ATOM 830 C CA . LEU A 1 101 ? 29.740 -2.546 -22.489 1.00 72.31 101 LEU A CA 1
ATOM 831 C C . LEU A 1 101 ? 30.968 -3.044 -23.269 1.00 72.31 101 LEU A C 1
ATOM 833 O O . LEU A 1 101 ? 32.036 -3.193 -22.689 1.00 72.31 101 LEU A O 1
ATOM 837 N N . LYS A 1 102 ? 30.847 -3.268 -24.584 1.00 64.62 102 LYS A N 1
ATOM 838 C CA . LYS A 1 102 ? 31.984 -3.639 -25.445 1.00 64.62 102 LYS A CA 1
ATOM 839 C C . LYS A 1 102 ? 33.010 -2.518 -25.625 1.00 64.62 102 LYS A C 1
ATOM 841 O O . LYS A 1 102 ? 34.109 -2.793 -26.094 1.00 64.62 102 LYS A O 1
ATOM 846 N N . GLU A 1 103 ? 32.655 -1.278 -25.299 1.00 64.25 103 GLU A N 1
ATOM 847 C CA . GLU A 1 103 ? 33.491 -0.113 -25.581 1.00 64.25 103 GLU A CA 1
ATOM 848 C C . GLU A 1 103 ? 34.397 0.267 -24.394 1.00 64.25 103 GLU A C 1
ATOM 850 O O . GLU A 1 103 ? 35.460 0.822 -24.647 1.00 64.25 103 GLU A O 1
ATOM 855 N N . ASN A 1 104 ? 34.047 -0.060 -23.133 1.00 59.62 104 ASN A N 1
ATOM 856 C CA . ASN A 1 104 ? 34.901 0.109 -21.937 1.00 59.62 104 ASN A CA 1
ATOM 857 C C . ASN A 1 104 ? 34.433 -0.771 -20.749 1.00 59.62 104 ASN A C 1
ATOM 859 O O . ASN A 1 104 ? 33.235 -0.876 -20.494 1.00 59.62 104 ASN A O 1
ATOM 863 N N . ASP A 1 105 ? 35.369 -1.283 -19.936 1.00 64.75 105 ASP A N 1
ATOM 864 C CA . ASP A 1 105 ? 35.088 -2.202 -18.808 1.00 64.75 105 ASP A CA 1
ATOM 865 C C . ASP A 1 105 ? 34.377 -1.564 -17.589 1.00 64.75 105 ASP A C 1
ATOM 867 O O . ASP A 1 105 ? 33.922 -2.281 -16.701 1.00 64.75 105 ASP A O 1
ATOM 871 N N . ASN A 1 106 ? 34.249 -0.230 -17.521 1.00 68.62 106 ASN A N 1
ATOM 872 C CA . ASN A 1 106 ? 33.655 0.490 -16.380 1.00 68.62 106 ASN A CA 1
ATOM 873 C C . ASN A 1 106 ? 32.737 1.645 -16.821 1.00 68.62 106 ASN A C 1
ATOM 875 O O . ASN A 1 106 ? 33.005 2.816 -16.541 1.00 68.62 106 ASN A O 1
ATOM 879 N N . ILE A 1 107 ? 31.646 1.335 -17.524 1.00 73.88 107 ILE A N 1
ATOM 880 C CA . ILE A 1 107 ? 30.673 2.347 -17.961 1.00 73.88 107 ILE A CA 1
ATOM 881 C C . ILE A 1 107 ? 29.528 2.453 -16.956 1.00 73.88 107 ILE A C 1
ATOM 883 O O . ILE A 1 107 ? 28.803 1.492 -16.704 1.00 73.88 107 ILE A O 1
ATOM 887 N N . VAL A 1 108 ? 29.322 3.661 -16.433 1.00 77.50 108 VAL A N 1
ATOM 888 C CA . VAL A 1 108 ? 28.103 4.031 -15.707 1.00 77.50 108 VAL A CA 1
ATOM 889 C C . VAL A 1 108 ? 27.140 4.679 -16.694 1.00 77.50 108 VAL A C 1
ATOM 891 O O . VAL A 1 108 ? 27.427 5.739 -17.247 1.00 77.50 108 VAL A O 1
ATOM 894 N N . LEU A 1 109 ? 25.991 4.041 -16.909 1.00 78.75 109 LEU A N 1
ATOM 895 C CA . LEU A 1 109 ? 24.933 4.561 -17.766 1.00 78.75 109 LEU A CA 1
ATOM 896 C C . LEU A 1 109 ? 23.893 5.301 -16.922 1.00 78.75 109 LEU A C 1
ATOM 898 O O . LEU A 1 109 ? 23.248 4.709 -16.058 1.00 78.75 109 LEU A O 1
ATOM 902 N N . ASN A 1 110 ? 23.722 6.594 -17.189 1.00 82.75 110 ASN A N 1
ATOM 903 C CA . ASN A 1 110 ? 22.729 7.427 -16.522 1.00 82.75 110 ASN A CA 1
ATOM 904 C C . ASN A 1 110 ? 21.561 7.676 -17.473 1.00 82.75 110 ASN A C 1
ATOM 906 O O . ASN A 1 110 ? 21.727 8.365 -18.476 1.00 82.75 110 ASN A O 1
ATOM 910 N N . PHE A 1 111 ? 20.388 7.141 -17.135 1.00 83.62 111 PHE A N 1
ATOM 911 C CA . PHE A 1 111 ? 19.156 7.391 -17.874 1.00 83.62 111 PHE A CA 1
ATOM 912 C C . PHE A 1 111 ? 18.034 7.821 -16.941 1.00 83.62 111 PHE A C 1
ATOM 914 O O . PHE A 1 111 ? 17.816 7.254 -15.870 1.00 83.62 111 PHE A O 1
ATOM 921 N N . THR A 1 112 ? 17.260 8.792 -17.396 1.00 87.31 112 THR A N 1
ATOM 922 C CA . THR A 1 112 ? 15.925 9.070 -16.882 1.00 87.31 112 THR A CA 1
ATOM 923 C C . THR A 1 112 ? 14.926 8.048 -17.438 1.00 87.31 112 THR A C 1
ATOM 925 O O . THR A 1 112 ? 15.110 7.495 -18.522 1.00 87.31 112 THR A O 1
ATOM 928 N N . ASN A 1 113 ? 13.797 7.847 -16.749 1.00 85.75 113 ASN A N 1
ATOM 929 C CA . ASN A 1 113 ? 12.714 6.983 -17.251 1.00 85.75 113 ASN A CA 1
ATOM 930 C C . ASN A 1 113 ? 12.222 7.397 -18.653 1.00 85.75 113 ASN A C 1
ATOM 932 O O . ASN A 1 113 ? 11.760 6.556 -19.419 1.00 85.75 113 ASN A O 1
ATOM 936 N N . ARG A 1 114 ? 12.326 8.691 -18.986 1.00 85.31 114 ARG A N 1
ATOM 937 C CA . ARG A 1 114 ? 11.978 9.237 -20.303 1.00 85.31 114 ARG A CA 1
ATOM 938 C C . ARG A 1 114 ? 12.918 8.716 -21.382 1.00 85.31 114 ARG A C 1
ATOM 940 O O . ARG A 1 114 ? 12.451 8.249 -22.410 1.00 85.31 114 ARG A O 1
ATOM 947 N N . GLU A 1 115 ? 14.220 8.804 -21.145 1.00 86.81 115 GLU A N 1
ATOM 948 C CA . GLU A 1 115 ? 15.230 8.373 -22.115 1.00 86.81 115 GLU A CA 1
ATOM 949 C C . GLU A 1 115 ? 15.145 6.873 -22.358 1.00 86.81 115 GLU A C 1
ATOM 951 O O . GLU A 1 115 ? 15.239 6.446 -23.498 1.00 86.81 115 GLU A O 1
ATOM 956 N N . ILE A 1 116 ? 14.855 6.084 -21.320 1.00 88.56 116 ILE A N 1
ATOM 957 C CA . ILE A 1 116 ? 14.579 4.650 -21.470 1.00 88.56 116 ILE A CA 1
ATOM 958 C C . ILE A 1 116 ? 13.341 4.422 -22.347 1.00 88.56 116 ILE A C 1
ATOM 960 O O . ILE A 1 116 ? 13.369 3.582 -23.245 1.00 88.56 116 ILE A O 1
ATOM 964 N N . ALA A 1 117 ? 12.253 5.161 -22.118 1.00 87.88 117 ALA A N 1
ATOM 965 C CA . ALA A 1 117 ? 11.032 5.028 -22.912 1.00 87.88 117 ALA A CA 1
ATOM 966 C C . ALA A 1 117 ? 11.241 5.439 -24.384 1.00 87.88 117 ALA A C 1
ATOM 968 O O . ALA A 1 117 ? 10.656 4.834 -25.278 1.00 87.88 117 ALA A O 1
ATOM 969 N N . GLU A 1 118 ? 12.074 6.445 -24.646 1.00 88.81 118 GLU A N 1
ATOM 970 C CA . GLU A 1 118 ? 12.428 6.881 -26.000 1.00 88.81 118 GLU A CA 1
ATOM 971 C C . GLU A 1 118 ? 13.365 5.874 -26.688 1.00 88.81 118 GLU A C 1
ATOM 973 O O . GLU A 1 118 ? 13.099 5.448 -27.808 1.00 88.81 118 GLU A O 1
ATOM 978 N N . LEU A 1 119 ? 14.400 5.406 -25.981 1.00 87.94 119 LEU A N 1
ATOM 979 C CA . LEU A 1 119 ? 15.359 4.392 -26.439 1.00 87.94 119 LEU A CA 1
ATOM 980 C C . LEU A 1 119 ? 14.678 3.075 -26.804 1.00 87.94 119 LEU A C 1
ATOM 982 O O . LEU A 1 119 ? 15.034 2.432 -27.786 1.00 87.94 119 LEU A O 1
ATOM 986 N N . THR A 1 120 ? 13.679 2.680 -26.020 1.00 88.25 120 THR A N 1
ATOM 987 C CA . THR A 1 120 ? 12.891 1.465 -26.268 1.00 88.25 120 THR A CA 1
ATOM 988 C C . THR A 1 120 ? 11.793 1.665 -27.315 1.00 88.25 120 THR A C 1
ATOM 990 O O . THR A 1 120 ? 11.076 0.718 -27.634 1.00 88.25 120 THR A O 1
ATOM 993 N N . GLY A 1 121 ? 11.642 2.880 -27.855 1.00 87.38 121 GLY A N 1
ATOM 994 C CA . GLY A 1 121 ? 10.623 3.221 -28.848 1.00 87.38 121 GLY A CA 1
ATOM 995 C C . GLY A 1 121 ? 9.195 3.264 -28.297 1.00 87.38 121 GLY A C 1
ATOM 996 O O . GLY A 1 121 ? 8.245 3.333 -29.074 1.00 87.38 121 GLY A O 1
ATOM 997 N N . MET A 1 122 ? 9.013 3.227 -26.971 1.00 87.12 122 MET A N 1
ATOM 998 C CA . MET A 1 122 ? 7.694 3.338 -26.334 1.00 87.12 122 MET A CA 1
ATOM 999 C C . MET A 1 122 ? 7.083 4.727 -26.519 1.00 87.12 122 MET A C 1
ATOM 1001 O O . MET A 1 122 ? 5.861 4.869 -26.562 1.00 87.12 122 MET A O 1
ATOM 1005 N N . ILE A 1 123 ? 7.932 5.751 -26.599 1.00 87.81 123 ILE A N 1
ATOM 1006 C CA . ILE A 1 123 ? 7.545 7.128 -26.892 1.00 87.81 123 ILE A CA 1
ATOM 1007 C C . ILE A 1 123 ? 8.442 7.687 -27.993 1.00 87.81 123 ILE A C 1
ATOM 1009 O O . ILE A 1 123 ? 9.585 7.269 -28.151 1.00 87.81 123 ILE A O 1
ATOM 1013 N N . ASN A 1 124 ? 7.930 8.655 -28.747 1.00 87.44 124 ASN A N 1
ATOM 1014 C CA . ASN A 1 124 ? 8.742 9.413 -29.696 1.00 87.44 124 ASN A CA 1
ATOM 1015 C C . ASN A 1 124 ? 9.367 10.649 -29.021 1.00 87.44 124 ASN A C 1
ATOM 1017 O O . ASN A 1 124 ? 8.929 11.071 -27.947 1.00 87.44 124 ASN A O 1
ATOM 1021 N N . PHE A 1 125 ? 10.336 11.273 -29.693 1.00 83.75 125 PHE A N 1
ATOM 1022 C CA . PHE A 1 125 ? 11.028 12.468 -29.196 1.00 83.75 125 PHE A CA 1
ATOM 1023 C C . PHE A 1 125 ? 10.083 13.655 -28.906 1.00 83.75 125 PHE A C 1
ATOM 1025 O O . PHE A 1 125 ? 10.336 14.453 -28.003 1.00 83.75 125 PHE A O 1
ATOM 1032 N N . ASN A 1 126 ? 8.956 13.756 -29.625 1.00 83.06 126 ASN A N 1
ATOM 1033 C CA . ASN A 1 126 ? 7.956 14.812 -29.435 1.00 83.06 126 ASN A CA 1
ATOM 1034 C C . ASN A 1 126 ? 7.084 14.601 -28.196 1.00 83.06 126 ASN A C 1
ATOM 1036 O O . ASN A 1 126 ? 6.444 15.553 -27.755 1.00 83.06 126 ASN A O 1
ATOM 1040 N N . TYR A 1 127 ? 7.046 13.400 -27.610 1.00 84.56 127 TYR A N 1
ATOM 1041 C CA . TYR A 1 127 ? 6.127 13.046 -26.524 1.00 84.56 127 TYR A CA 1
ATOM 1042 C C . TYR A 1 127 ? 6.125 14.082 -25.392 1.00 84.56 127 TYR A C 1
ATOM 1044 O O . TYR A 1 127 ? 5.067 14.509 -24.939 1.00 84.56 127 TYR A O 1
ATOM 1052 N N . ASN A 1 128 ? 7.298 14.582 -24.997 1.00 77.62 128 ASN A N 1
ATOM 1053 C CA . ASN A 1 128 ? 7.402 15.589 -23.942 1.00 77.62 128 ASN A CA 1
ATOM 1054 C C . ASN A 1 128 ? 6.789 16.943 -24.347 1.00 77.62 128 ASN A C 1
ATOM 1056 O O . ASN A 1 128 ? 6.056 17.547 -23.568 1.00 77.62 128 ASN A O 1
ATOM 1060 N N . ILE A 1 129 ? 7.040 17.390 -25.582 1.00 78.12 129 ILE A N 1
ATOM 1061 C CA . ILE A 1 129 ? 6.453 18.618 -26.140 1.00 78.12 129 ILE A CA 1
ATOM 1062 C C . ILE A 1 129 ? 4.930 18.485 -26.132 1.00 78.12 129 ILE A C 1
ATOM 1064 O O . ILE A 1 129 ? 4.234 19.361 -25.630 1.00 78.12 129 ILE A O 1
ATOM 1068 N N . THR A 1 130 ? 4.421 17.337 -26.585 1.00 79.81 130 THR A N 1
ATOM 1069 C CA . THR A 1 130 ? 2.979 17.073 -26.602 1.00 79.81 130 THR A CA 1
ATOM 1070 C C . THR A 1 130 ? 2.373 16.997 -25.206 1.00 79.81 130 THR A C 1
ATOM 1072 O O . THR A 1 130 ? 1.251 17.441 -25.013 1.00 79.81 130 THR A O 1
ATOM 1075 N N . CYS A 1 131 ? 3.084 16.459 -24.211 1.00 80.06 131 CYS A N 1
ATOM 1076 C CA . CYS A 1 131 ? 2.578 16.372 -22.844 1.00 80.06 131 CYS A CA 1
ATOM 1077 C C . CYS A 1 131 ? 2.525 17.735 -22.150 1.00 80.06 131 CYS A C 1
ATOM 1079 O O . CYS A 1 131 ? 1.575 17.978 -21.404 1.00 80.06 131 CYS A O 1
ATOM 1081 N N . ASN A 1 132 ? 3.521 18.589 -22.393 1.00 81.69 132 ASN A N 1
ATOM 1082 C CA . ASN A 1 132 ? 3.637 19.902 -21.758 1.00 81.69 132 ASN A CA 1
ATOM 1083 C C . ASN A 1 132 ? 2.799 20.974 -22.462 1.00 81.69 132 ASN A C 1
ATOM 1085 O O . ASN A 1 132 ? 2.353 21.910 -21.806 1.00 81.69 132 ASN A O 1
ATOM 1089 N N . ASP A 1 133 ? 2.565 20.827 -23.767 1.00 86.25 133 ASP A N 1
ATOM 1090 C CA . ASP A 1 133 ? 1.816 21.784 -24.581 1.00 86.25 133 ASP A CA 1
ATOM 1091 C C . ASP A 1 133 ? 0.861 21.070 -25.550 1.00 86.25 133 ASP A C 1
ATOM 1093 O O . ASP A 1 133 ? 1.011 21.070 -26.777 1.0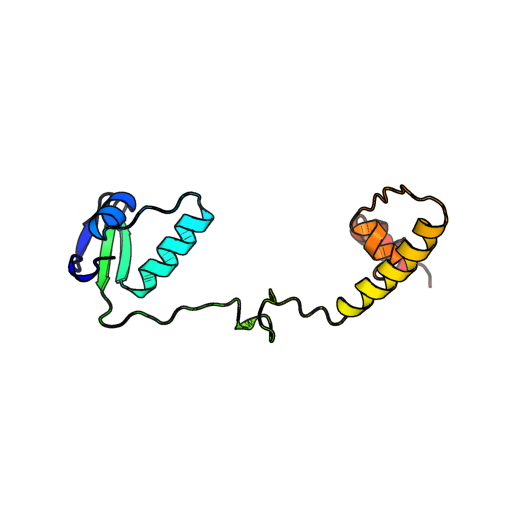0 86.25 133 ASP A O 1
ATOM 1097 N N . LYS A 1 134 ? -0.139 20.408 -24.958 1.00 84.31 134 LYS A N 1
ATOM 1098 C CA . LYS A 1 134 ? -1.154 19.638 -25.691 1.00 84.31 134 LYS A CA 1
ATOM 1099 C C . LYS A 1 134 ? -1.937 20.506 -26.666 1.00 84.31 134 LYS A C 1
ATOM 1101 O O . LYS A 1 134 ? -2.185 20.083 -27.793 1.00 84.31 134 LYS A O 1
ATOM 1106 N N . ASP A 1 135 ? -2.317 21.703 -26.229 1.00 85.12 135 ASP A N 1
ATOM 1107 C CA . ASP A 1 135 ? -3.206 22.576 -26.987 1.00 85.12 135 ASP A CA 1
ATOM 1108 C C . ASP A 1 135 ? -2.516 23.118 -28.238 1.00 85.12 135 ASP A C 1
ATOM 1110 O O . ASP A 1 135 ? -3.117 23.115 -29.314 1.00 85.12 135 ASP A O 1
ATOM 1114 N N . ASN A 1 136 ? -1.251 23.544 -28.147 1.00 82.31 136 ASN A N 1
ATOM 1115 C CA . ASN A 1 136 ? -0.537 23.993 -29.340 1.00 82.31 136 ASN A CA 1
ATOM 1116 C C . ASN A 1 136 ? -0.158 22.821 -30.242 1.00 82.31 136 ASN A C 1
ATOM 1118 O O . ASN A 1 136 ? -0.312 22.940 -31.457 1.00 82.31 136 ASN A O 1
ATOM 1122 N N . PHE A 1 137 ? 0.237 21.670 -29.690 1.00 82.06 137 PHE A N 1
ATOM 1123 C CA . PHE A 1 137 ? 0.497 20.482 -30.507 1.00 82.06 137 PHE A CA 1
ATOM 1124 C C . PHE A 1 137 ? -0.743 20.039 -31.302 1.00 82.06 137 PHE A C 1
ATOM 1126 O O . PHE A 1 137 ? -0.646 19.748 -32.495 1.00 82.06 137 PHE A O 1
ATOM 1133 N N . HIS A 1 138 ? -1.924 20.064 -30.676 1.00 82.62 138 HIS A N 1
ATOM 1134 C CA . HIS A 1 138 ? -3.195 19.789 -31.345 1.00 82.62 138 HIS A CA 1
ATOM 1135 C C . HIS A 1 138 ? -3.476 20.789 -32.477 1.00 82.62 138 HIS A C 1
ATOM 1137 O O . HIS A 1 138 ? -3.826 20.381 -33.582 1.00 82.62 138 HIS A O 1
ATOM 1143 N N . LYS A 1 139 ? -3.277 22.095 -32.241 1.00 84.50 139 LYS A N 1
ATOM 1144 C CA . LYS A 1 139 ? -3.430 23.124 -33.289 1.00 84.50 139 LYS A CA 1
ATOM 1145 C C . LYS A 1 139 ? -2.502 22.872 -34.477 1.00 84.50 139 LYS A C 1
ATOM 1147 O O . LYS A 1 139 ? -2.951 22.982 -35.611 1.00 84.50 139 LYS A O 1
ATOM 1152 N N . TYR A 1 140 ? -1.239 22.515 -34.236 1.00 79.75 140 TYR A N 1
ATOM 1153 C CA . TYR A 1 140 ? -0.302 22.181 -35.312 1.00 79.75 140 TYR A CA 1
ATOM 1154 C C . TYR A 1 140 ? -0.783 20.979 -36.132 1.00 79.75 140 TYR A C 1
ATOM 1156 O O . TYR A 1 140 ? -0.817 21.070 -37.355 1.00 79.75 140 TYR A O 1
ATOM 1164 N N . LEU A 1 141 ? -1.223 19.890 -35.493 1.00 78.50 141 LEU A N 1
ATOM 1165 C CA . LEU A 1 141 ? -1.759 18.715 -36.195 1.00 78.50 141 LEU A CA 1
ATOM 1166 C C . LEU A 1 141 ? -2.984 19.046 -37.058 1.00 78.50 141 LEU A C 1
ATOM 1168 O O . LEU A 1 141 ? -3.065 18.589 -38.194 1.00 78.50 141 LEU A O 1
ATOM 1172 N N . CYS A 1 142 ? -3.916 19.847 -36.539 1.00 78.56 142 CYS A N 1
ATOM 1173 C CA . CYS A 1 142 ? -5.143 20.207 -37.253 1.00 78.56 142 CYS A CA 1
ATOM 1174 C C . CYS A 1 142 ? -4.935 21.234 -38.376 1.00 78.56 142 CYS A C 1
ATOM 1176 O O . CYS A 1 142 ? -5.748 21.288 -39.289 1.00 78.56 142 CYS A O 1
ATOM 1178 N N . ASN A 1 143 ? -3.869 22.036 -38.319 1.00 72.81 143 ASN A N 1
ATOM 1179 C CA . ASN A 1 143 ? -3.571 23.071 -39.316 1.00 72.81 143 ASN A CA 1
ATOM 1180 C C . ASN A 1 143 ? -2.575 22.608 -40.399 1.00 72.81 143 ASN A C 1
ATOM 1182 O O . ASN A 1 143 ? -2.162 23.419 -41.223 1.00 72.81 143 ASN A O 1
ATOM 1186 N N . SER A 1 144 ? -2.148 21.340 -40.378 1.00 60.69 144 SER A N 1
ATOM 1187 C CA . SER A 1 144 ? -1.151 20.779 -41.310 1.00 60.69 144 SER A CA 1
ATOM 1188 C C . SER A 1 144 ? -1.759 20.035 -42.516 1.00 60.69 144 SER A C 1
ATOM 1190 O O . SER A 1 144 ? -1.044 19.290 -43.185 1.00 60.69 144 SER A O 1
ATOM 1192 N N . THR A 1 145 ? -3.056 20.208 -42.788 1.00 48.88 145 THR A N 1
ATOM 1193 C CA . THR A 1 145 ? -3.778 19.683 -43.971 1.00 48.88 145 THR A CA 1
ATOM 1194 C C . THR A 1 145 ? -4.246 20.816 -44.860 1.00 48.88 145 THR A C 1
ATOM 1196 O O . THR A 1 145 ? -4.101 20.684 -46.093 1.00 48.88 145 THR A O 1
#

Secondary structure (DSSP, 8-state):
--GGG--TT-EESSHHHHHHHTT-PPPSSHHHHHHHHHHHTTTEEEEEETTEEEEEEE-SSPPP---TTGGG-SSTT--S---TTHHHHHHHHHHHHHHHHTT-TTPPP---HHHHHHHTTSS-TTHHHHHH-HHHHHHHHHT--

Sequence (145 aa):
MDINNLKVGEEFKNYKALCNKLNIVVANGGRNLKLQKQELKRYFDWITESRKIIITEIYPETKPKVDNRKNNGKSEGSRGNNNIYGKYIDNILIDYFIKHLKENDNIVLNFTNREIAELTGMINFNYNITCNDKDNFHKYLCNST

pLDDT: mean 82.54, std 13.82, range [39.38, 96.62]